Protein AF-A0A8S3EH04-F1 (afdb_monomer)

pLDDT: mean 81.86, std 8.94, range [60.03, 90.88]

InterPro domains:
  IPR036249 Thioredoxin-like superfamily [SSF52833] (2-66)

Foldseek 3Di:
DDPVVPVQDDDDDDDPDPVCVVVCVVLVPPAPPWDFDDDPNDTDDRIDHDPVSPDPVVVVVVVVVVD

Organism: NCBI:txid392030

Secondary structure (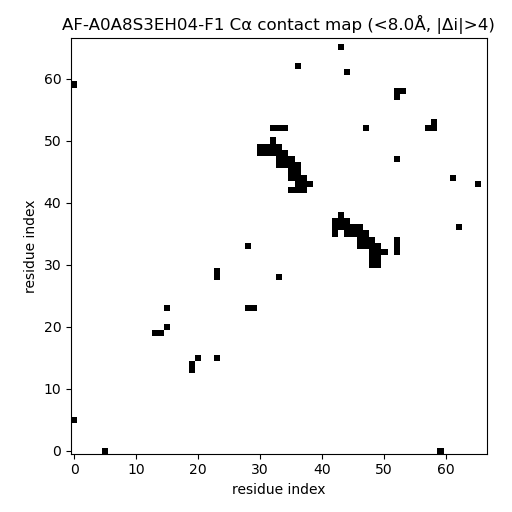DSSP, 8-state):
--HHHHTT---------GGGHHHHHHTT--SSSEE--EETTEE-S--EESGGGG-HHHHHHHHHHH-

Radius of gyration: 12.56 Å; Cα contacts (8 Å, |Δi|>4): 47; chains: 1; bounding box: 32×26×26 Å

Nearest PDB structures (foldseek):
  3die-assembly1_B  TM=8.398E-01  e=5.114E-01  Staphylococcus aureus

Mean predicted aligned error: 5.54 Å

Structure (mmCIF, N/CA/C/O backbone):
data_AF-A0A8S3EH04-F1
#
_entry.id   AF-A0A8S3EH04-F1
#
loop_
_atom_site.group_PDB
_atom_site.id
_atom_site.type_symbol
_atom_site.label_atom_id
_atom_site.label_alt_id
_atom_site.label_comp_id
_atom_site.label_asym_id
_atom_site.label_entity_id
_atom_site.label_seq_id
_atom_site.pdbx_PDB_ins_code
_atom_site.Cartn_x
_atom_site.Cartn_y
_atom_site.Cartn_z
_atom_site.occupancy
_atom_site.B_iso_or_equiv
_atom_site.auth_seq_id
_atom_site.auth_comp_id
_atom_site.auth_asym_id
_atom_site.auth_atom_id
_atom_site.pdbx_PDB_model_num
ATOM 1 N N . MET A 1 1 ? -13.841 -9.378 1.011 1.00 60.03 1 MET A N 1
ATOM 2 C CA . MET A 1 1 ? -14.365 -8.053 1.389 1.00 60.03 1 MET A CA 1
ATOM 3 C C . MET A 1 1 ? -15.872 -8.076 1.530 1.00 60.03 1 MET A C 1
ATOM 5 O O . MET A 1 1 ? -16.573 -8.255 0.542 1.00 60.03 1 MET A O 1
ATOM 9 N N . SER A 1 2 ? -16.350 -7.946 2.765 1.00 61.81 2 SER A N 1
ATOM 10 C CA . SER A 1 2 ? -17.750 -7.640 3.081 1.00 61.81 2 SER A CA 1
ATOM 11 C C . SER A 1 2 ? -18.078 -6.176 2.758 1.00 61.81 2 SER A C 1
ATOM 13 O O . SER A 1 2 ? -17.169 -5.355 2.664 1.00 61.81 2 SER A O 1
ATOM 15 N N . ASP A 1 3 ? -19.360 -5.826 2.637 1.00 64.00 3 ASP A N 1
ATOM 16 C CA . ASP A 1 3 ? -19.783 -4.439 2.369 1.00 64.00 3 ASP A CA 1
ATOM 17 C C . ASP A 1 3 ? -19.312 -3.463 3.473 1.00 64.00 3 ASP A C 1
ATOM 19 O O . ASP A 1 3 ? -18.813 -2.382 3.168 1.00 64.00 3 ASP A O 1
ATOM 23 N N . ASP A 1 4 ? -19.301 -3.903 4.739 1.00 65.56 4 ASP A N 1
ATOM 24 C CA . ASP A 1 4 ? -18.759 -3.162 5.900 1.00 65.56 4 ASP A CA 1
ATOM 25 C C . ASP A 1 4 ? -17.280 -2.748 5.754 1.00 65.56 4 ASP A C 1
ATOM 27 O O . ASP A 1 4 ? -16.806 -1.820 6.412 1.00 65.56 4 ASP A O 1
ATOM 31 N N . PHE A 1 5 ? -16.519 -3.459 4.922 1.00 65.50 5 PHE A N 1
ATOM 32 C CA . PHE A 1 5 ? -15.099 -3.202 4.706 1.00 65.50 5 PHE A CA 1
ATOM 33 C C . PHE A 1 5 ? -14.867 -2.014 3.761 1.00 65.50 5 PHE A C 1
ATOM 35 O O . PHE A 1 5 ? -13.924 -1.245 3.947 1.00 65.50 5 PHE A O 1
ATOM 42 N N . ILE A 1 6 ? -15.740 -1.848 2.763 1.0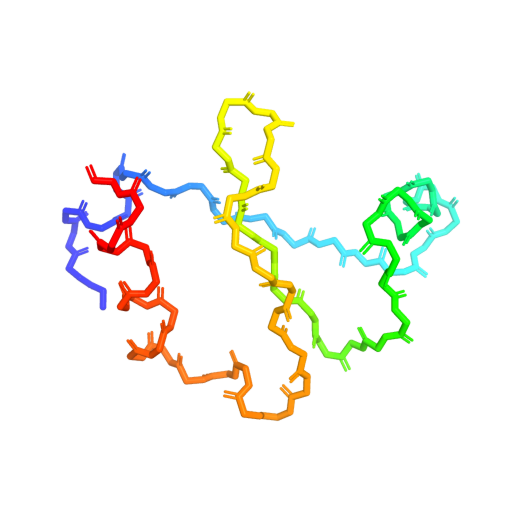0 63.62 6 ILE A N 1
ATOM 43 C CA . ILE A 1 6 ? -15.622 -0.809 1.731 1.00 63.62 6 ILE A CA 1
ATOM 44 C C . ILE A 1 6 ? -15.899 0.578 2.325 1.00 63.62 6 ILE A C 1
ATOM 46 O O . ILE A 1 6 ? -15.238 1.546 1.957 1.00 63.62 6 ILE A O 1
ATOM 50 N N . ASP A 1 7 ? -16.793 0.666 3.309 1.00 73.81 7 ASP A N 1
ATOM 51 C CA . ASP A 1 7 ? -17.169 1.944 3.923 1.00 73.81 7 ASP A CA 1
ATOM 52 C C . ASP A 1 7 ? -16.124 2.487 4.917 1.00 73.81 7 ASP A C 1
ATOM 54 O O . ASP A 1 7 ? -16.184 3.650 5.322 1.00 73.81 7 ASP A O 1
ATOM 58 N N . ARG A 1 8 ? -15.139 1.668 5.315 1.00 76.44 8 ARG A N 1
ATOM 59 C CA . ARG A 1 8 ? -14.135 2.015 6.342 1.00 76.44 8 ARG A CA 1
ATOM 60 C C . ARG A 1 8 ? -12.753 2.334 5.772 1.00 76.44 8 ARG A C 1
ATOM 62 O O . ARG A 1 8 ? -11.914 2.870 6.498 1.00 76.44 8 ARG A O 1
ATOM 69 N N . VAL A 1 9 ? -12.499 2.008 4.503 1.00 84.31 9 VAL A N 1
ATOM 70 C CA . VAL A 1 9 ? -11.161 2.064 3.896 1.00 84.31 9 VAL A CA 1
ATOM 71 C C . VAL A 1 9 ? -11.212 2.698 2.513 1.00 84.31 9 VAL A C 1
ATOM 73 O O . VAL A 1 9 ? -11.962 2.273 1.643 1.00 84.31 9 VAL A O 1
ATOM 76 N N . LEU A 1 10 ? -10.341 3.681 2.279 1.00 87.31 10 LEU A N 1
ATOM 77 C CA . LEU A 1 10 ? -10.118 4.244 0.950 1.00 87.31 10 LEU A CA 1
ATOM 78 C C . LEU A 1 10 ? -8.917 3.564 0.283 1.00 87.31 10 LEU A C 1
ATOM 80 O O . LEU A 1 10 ? -7.797 3.639 0.787 1.00 87.31 10 LEU A O 1
ATOM 84 N N . PHE A 1 11 ? -9.139 2.963 -0.885 1.00 86.62 11 PHE A N 1
ATOM 85 C CA . PHE A 1 11 ? -8.075 2.395 -1.712 1.00 86.62 11 PHE A CA 1
ATOM 86 C C . PHE A 1 11 ? -7.596 3.411 -2.748 1.00 86.62 11 PHE A C 1
ATOM 88 O O . PHE A 1 11 ? -8.379 3.909 -3.554 1.00 86.62 11 PHE A O 1
ATOM 95 N N . LEU A 1 12 ? -6.293 3.694 -2.743 1.00 89.94 12 LEU A N 1
ATOM 96 C CA . LEU A 1 12 ? -5.634 4.567 -3.712 1.00 89.94 12 LEU A CA 1
ATOM 97 C C . LEU A 1 12 ? -4.473 3.823 -4.366 1.00 89.94 12 LEU A C 1
ATOM 99 O O . LEU A 1 12 ? -3.694 3.149 -3.694 1.00 89.94 12 LEU A O 1
ATOM 103 N N . THR A 1 13 ? -4.331 3.981 -5.677 1.00 89.06 13 THR A N 1
ATOM 104 C CA . THR A 1 13 ? -3.180 3.475 -6.429 1.00 89.06 13 THR A CA 1
ATOM 105 C C . THR A 1 13 ? -2.246 4.624 -6.776 1.00 89.06 13 THR A C 1
ATOM 107 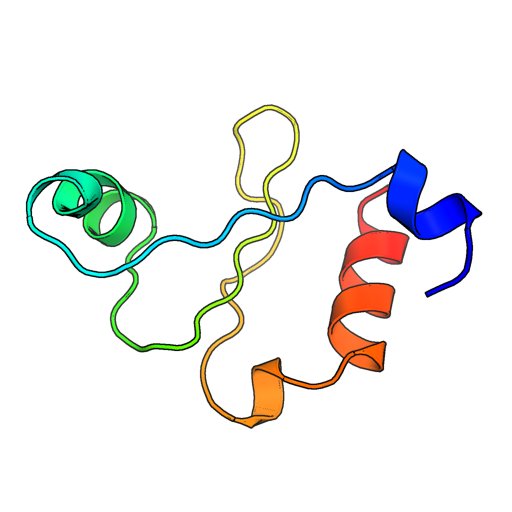O O . THR A 1 13 ? -2.700 5.665 -7.247 1.00 89.06 13 THR A O 1
ATOM 110 N N . CYS A 1 14 ? -0.943 4.420 -6.601 1.00 88.62 14 CYS A N 1
ATOM 111 C CA . CYS A 1 14 ? 0.089 5.384 -6.968 1.00 88.62 14 CYS A CA 1
ATOM 112 C C . CYS A 1 14 ? 1.089 4.720 -7.920 1.00 88.62 14 CYS A C 1
ATOM 114 O O . CYS A 1 14 ? 1.567 3.617 -7.652 1.00 88.62 14 CYS A O 1
ATOM 116 N N . ASN A 1 15 ? 1.395 5.377 -9.038 1.00 87.44 15 ASN A N 1
ATOM 117 C CA . ASN A 1 15 ? 2.381 4.913 -10.010 1.00 87.44 15 ASN A CA 1
ATOM 118 C C . ASN A 1 15 ? 3.727 5.631 -9.816 1.00 87.44 15 ASN A C 1
ATOM 120 O O . ASN A 1 15 ? 3.805 6.731 -9.268 1.00 87.44 15 ASN A O 1
ATOM 124 N N . LYS A 1 16 ? 4.807 5.013 -10.307 1.00 79.88 16 LYS A N 1
ATOM 125 C CA . LYS A 1 16 ? 6.158 5.593 -10.286 1.00 79.88 16 LYS A CA 1
ATOM 126 C C . LYS A 1 16 ? 6.357 6.553 -11.464 1.00 79.88 16 LYS A C 1
ATOM 128 O O . LYS A 1 16 ? 7.223 6.344 -12.308 1.00 79.88 16 LYS A O 1
ATOM 133 N N . GLU A 1 17 ? 5.524 7.580 -11.551 1.00 80.25 17 GLU A N 1
ATOM 134 C CA . GLU A 1 17 ? 5.693 8.669 -12.515 1.00 80.25 17 GLU A CA 1
ATOM 135 C C . GLU A 1 17 ? 6.314 9.904 -11.854 1.00 80.25 17 GLU A C 1
ATOM 137 O O . GLU A 1 17 ? 6.327 10.047 -10.630 1.00 80.25 17 GLU A O 1
ATOM 142 N N . SER A 1 18 ? 6.864 10.806 -12.671 1.00 72.50 18 SER A N 1
ATOM 143 C CA . SER A 1 18 ? 7.660 11.960 -12.227 1.00 72.50 18 SER A CA 1
ATOM 144 C C . SER A 1 18 ? 6.937 12.883 -11.239 1.00 72.50 18 SER A C 1
ATOM 146 O O . SER A 1 18 ? 7.584 13.471 -10.378 1.00 72.50 18 SER A O 1
ATOM 148 N N . HIS A 1 19 ? 5.609 12.979 -11.307 1.00 82.00 19 HIS A N 1
ATOM 149 C CA . HIS A 1 19 ? 4.810 13.813 -10.406 1.00 82.00 19 HIS A CA 1
ATOM 150 C C . HIS A 1 19 ? 4.563 13.182 -9.022 1.00 82.00 19 HIS A C 1
ATOM 152 O O . HIS A 1 19 ? 4.184 13.894 -8.097 1.00 82.00 19 HIS A O 1
ATOM 158 N N . ASN A 1 20 ? 4.829 11.881 -8.853 1.00 86.69 20 ASN A N 1
ATOM 159 C CA . ASN A 1 20 ? 4.636 11.152 -7.593 1.00 86.69 20 ASN A CA 1
ATOM 160 C C . ASN A 1 20 ? 5.954 10.832 -6.873 1.00 86.69 20 ASN A C 1
ATOM 162 O O . ASN A 1 20 ? 5.945 10.151 -5.848 1.00 86.69 20 ASN A O 1
ATOM 166 N N . HIS A 1 21 ? 7.090 11.334 -7.370 1.00 85.69 21 HIS A N 1
ATOM 167 C CA . HIS A 1 21 ? 8.418 10.997 -6.848 1.00 85.69 21 HIS A CA 1
ATOM 168 C C . HIS A 1 21 ? 8.554 11.261 -5.339 1.00 85.69 21 HIS A C 1
ATOM 170 O O . HIS A 1 21 ? 9.050 10.409 -4.606 1.00 85.69 21 HIS A O 1
ATOM 176 N N . GLY A 1 22 ? 7.999 12.378 -4.854 1.00 89.44 22 GLY A N 1
ATOM 177 C CA . GLY A 1 22 ? 8.033 12.725 -3.431 1.00 89.44 22 GLY A CA 1
ATOM 178 C C . GLY A 1 22 ? 7.299 11.731 -2.521 1.00 89.44 22 GLY A C 1
ATOM 179 O O . GLY A 1 22 ? 7.650 11.604 -1.353 1.00 89.44 22 GLY A O 1
ATOM 180 N N . ILE A 1 23 ? 6.314 10.982 -3.034 1.00 89.75 23 ILE A N 1
ATOM 181 C CA . ILE A 1 23 ? 5.646 9.913 -2.272 1.00 89.75 23 ILE A CA 1
ATOM 182 C C . ILE A 1 23 ? 6.591 8.716 -2.121 1.00 89.75 23 ILE A C 1
ATOM 184 O O . ILE A 1 23 ? 6.722 8.171 -1.027 1.00 89.75 23 ILE A O 1
ATOM 188 N N . PHE A 1 24 ? 7.278 8.328 -3.199 1.00 90.75 24 PHE A N 1
ATOM 189 C CA . PHE A 1 24 ? 8.226 7.211 -3.176 1.00 90.75 24 PHE A CA 1
ATOM 190 C C . PHE A 1 24 ? 9.407 7.499 -2.246 1.00 90.75 24 PHE A C 1
ATOM 192 O O . PHE A 1 24 ? 9.799 6.618 -1.487 1.00 90.75 24 PHE A O 1
ATOM 199 N N . GLU A 1 25 ? 9.919 8.732 -2.249 1.00 90.00 25 GLU A N 1
ATOM 200 C CA . GLU A 1 25 ? 10.964 9.168 -1.318 1.00 90.00 25 GLU A CA 1
ATOM 201 C C . GLU A 1 25 ? 10.462 9.199 0.132 1.00 90.00 25 GLU A C 1
ATOM 203 O O . GLU A 1 25 ? 11.081 8.597 1.006 1.00 90.00 25 GLU A O 1
ATOM 208 N N . LYS A 1 26 ? 9.314 9.845 0.396 1.00 90.50 26 LYS A N 1
ATOM 209 C CA . LYS A 1 26 ? 8.759 9.992 1.754 1.00 90.50 26 LYS A CA 1
ATOM 210 C C . LYS A 1 26 ? 8.553 8.650 2.458 1.00 90.50 26 LYS A C 1
ATOM 212 O O . LYS A 1 26 ? 8.768 8.563 3.664 1.00 90.50 26 LYS A O 1
ATOM 217 N N . TYR A 1 27 ? 8.110 7.634 1.722 1.00 90.69 27 TYR A N 1
ATOM 218 C CA . TYR A 1 27 ? 7.785 6.314 2.268 1.00 90.69 27 TYR A CA 1
ATOM 219 C C . TYR A 1 27 ? 8.839 5.242 1.949 1.00 90.69 27 TYR A C 1
ATOM 221 O O . TYR A 1 27 ? 8.582 4.061 2.170 1.00 90.69 27 TYR A O 1
ATOM 229 N N . ASN A 1 28 ? 10.011 5.638 1.437 1.00 90.19 28 ASN A N 1
ATOM 230 C CA . ASN A 1 28 ? 11.115 4.752 1.050 1.00 90.19 28 ASN A CA 1
ATOM 231 C C . ASN A 1 28 ? 10.672 3.538 0.200 1.00 90.19 28 ASN A C 1
ATOM 233 O O . ASN A 1 28 ? 10.966 2.382 0.509 1.00 90.19 28 ASN A O 1
ATOM 237 N N . ILE A 1 29 ? 9.913 3.798 -0.866 1.00 89.75 29 ILE A N 1
ATOM 238 C CA . ILE A 1 29 ? 9.364 2.757 -1.743 1.00 89.75 29 ILE A CA 1
ATOM 239 C C . ILE A 1 29 ? 10.408 2.363 -2.795 1.00 89.75 29 ILE A C 1
ATOM 241 O O . ILE A 1 29 ? 10.550 3.010 -3.835 1.00 89.75 29 ILE A O 1
ATOM 245 N N . GLU A 1 30 ? 11.116 1.262 -2.553 1.00 87.88 30 GLU A N 1
ATOM 246 C CA . GLU A 1 30 ? 12.163 0.762 -3.459 1.00 87.88 30 GLU A CA 1
ATOM 247 C C . GLU A 1 30 ? 11.646 -0.261 -4.483 1.00 87.88 30 GLU A C 1
ATOM 249 O O . GLU A 1 30 ? 12.161 -0.354 -5.600 1.00 87.88 30 GLU A O 1
ATOM 254 N N . THR A 1 31 ? 10.599 -1.009 -4.126 1.00 86.88 31 THR A N 1
ATOM 255 C CA . THR A 1 31 ? 10.037 -2.102 -4.933 1.00 86.88 31 THR A CA 1
ATOM 256 C C . THR A 1 31 ? 8.540 -1.911 -5.171 1.00 86.88 31 THR A C 1
ATOM 258 O O . THR A 1 31 ? 7.857 -1.207 -4.429 1.00 86.88 31 THR A O 1
ATOM 261 N N . ILE A 1 32 ? 8.020 -2.509 -6.243 1.00 86.12 32 ILE A N 1
ATOM 262 C CA . ILE A 1 32 ? 6.590 -2.510 -6.571 1.00 86.12 32 ILE A CA 1
ATOM 263 C C . ILE A 1 32 ? 6.123 -3.943 -6.886 1.00 86.12 32 ILE A C 1
ATOM 265 O O . ILE A 1 32 ? 6.894 -4.694 -7.486 1.00 86.12 32 ILE A O 1
ATOM 269 N N . PRO A 1 33 ? 4.882 -4.326 -6.523 1.00 86.88 33 PRO A N 1
ATOM 270 C CA . PRO A 1 33 ? 3.911 -3.535 -5.760 1.00 86.88 33 PRO A CA 1
ATOM 271 C C . PRO A 1 33 ? 4.323 -3.371 -4.284 1.00 86.88 33 PRO A C 1
ATOM 273 O O . PRO A 1 33 ? 4.945 -4.260 -3.704 1.00 86.88 33 PRO A O 1
ATOM 276 N N . THR A 1 34 ? 3.969 -2.221 -3.702 1.00 88.69 34 THR A N 1
ATOM 277 C CA . THR A 1 34 ? 4.109 -1.919 -2.269 1.00 88.69 34 THR A CA 1
ATOM 278 C C . THR A 1 34 ? 2.781 -1.387 -1.747 1.00 88.69 34 THR A C 1
ATOM 280 O O . THR A 1 34 ? 2.226 -0.455 -2.328 1.00 88.69 34 THR A O 1
ATOM 283 N N . PHE A 1 35 ? 2.286 -1.956 -0.652 1.00 89.56 35 PHE A N 1
ATOM 284 C CA . PHE A 1 35 ? 1.079 -1.504 0.035 1.00 89.56 35 PHE A CA 1
ATOM 285 C C . PHE A 1 35 ? 1.457 -0.698 1.275 1.00 89.56 35 PHE A C 1
ATOM 287 O O . PHE A 1 35 ? 2.276 -1.130 2.091 1.00 89.56 35 PHE A O 1
ATOM 294 N N . LEU A 1 36 ? 0.843 0.477 1.404 1.00 90.75 36 LEU A N 1
ATOM 295 C CA . LEU A 1 36 ? 0.986 1.375 2.543 1.00 90.75 36 LEU A CA 1
ATOM 296 C C . LEU A 1 36 ? -0.360 1.508 3.250 1.00 90.75 36 LEU A C 1
ATOM 298 O O . LEU A 1 36 ? -1.393 1.658 2.600 1.00 90.75 36 LEU A O 1
ATOM 302 N N . PHE A 1 37 ? -0.328 1.517 4.580 1.00 90.31 37 PHE A N 1
ATOM 303 C CA . PHE A 1 37 ? -1.505 1.716 5.420 1.00 90.31 37 PHE A CA 1
ATOM 304 C C . PHE A 1 37 ? -1.376 3.066 6.117 1.00 90.31 37 PHE A C 1
ATOM 306 O O . PHE A 1 37 ? -0.464 3.266 6.925 1.00 90.31 37 PHE A O 1
ATOM 313 N N . ILE A 1 38 ? -2.261 4.000 5.767 1.00 90.12 38 ILE A N 1
ATOM 314 C CA . ILE A 1 38 ? -2.245 5.375 6.270 1.00 90.12 38 ILE A CA 1
ATOM 315 C C . ILE A 1 38 ? -3.528 5.641 7.055 1.00 90.12 38 ILE A C 1
ATOM 317 O O . ILE A 1 38 ? -4.626 5.441 6.540 1.00 90.12 38 ILE A O 1
ATOM 321 N N . LYS A 1 39 ? -3.388 6.146 8.283 1.00 88.06 39 LYS A N 1
ATOM 322 C CA . LYS A 1 39 ? -4.493 6.600 9.138 1.00 88.06 39 LYS A CA 1
ATOM 323 C C . LYS A 1 39 ? -4.107 7.949 9.737 1.00 88.06 39 LYS A C 1
ATOM 325 O O . LYS A 1 39 ? -3.001 8.100 10.237 1.00 88.06 39 LYS A O 1
ATOM 330 N N . ASN A 1 40 ? -4.994 8.943 9.664 1.00 89.31 40 ASN A N 1
ATOM 331 C CA . ASN A 1 40 ? -4.741 10.299 10.182 1.00 89.31 40 ASN A CA 1
ATOM 332 C C . ASN A 1 40 ? -3.419 10.929 9.680 1.00 89.31 40 ASN A C 1
ATOM 334 O O . ASN A 1 40 ? -2.712 11.579 10.441 1.00 89.31 40 ASN A O 1
ATOM 338 N N . ASN A 1 41 ? -3.095 10.746 8.392 1.00 88.12 41 ASN A N 1
ATOM 339 C CA . ASN A 1 41 ? -1.854 11.193 7.732 1.00 88.12 41 ASN A CA 1
ATOM 340 C C . ASN A 1 41 ? -0.549 10.533 8.214 1.00 88.12 41 ASN A C 1
ATOM 342 O O . ASN A 1 41 ? 0.530 10.917 7.754 1.00 88.12 41 ASN A O 1
ATOM 346 N N . GLU A 1 42 ? -0.635 9.508 9.060 1.00 89.81 42 GLU A N 1
ATOM 347 C CA . GLU A 1 42 ? 0.507 8.734 9.536 1.00 89.81 42 GLU A CA 1
ATOM 348 C C . GLU A 1 42 ? 0.496 7.322 8.951 1.00 89.81 42 GLU A C 1
ATOM 350 O O . GLU A 1 42 ? -0.559 6.722 8.736 1.00 89.81 42 GLU A O 1
ATOM 355 N N . GLN A 1 43 ? 1.687 6.787 8.679 1.00 90.88 43 GLN A N 1
ATOM 356 C CA . GLN A 1 43 ? 1.845 5.382 8.325 1.00 90.88 43 GLN A CA 1
ATOM 357 C C . GLN A 1 43 ? 1.721 4.541 9.596 1.00 90.88 43 GLN A C 1
ATOM 359 O O . GLN A 1 43 ? 2.482 4.734 10.539 1.00 90.88 43 GLN A O 1
ATOM 364 N N . VAL A 1 44 ? 0.786 3.595 9.604 1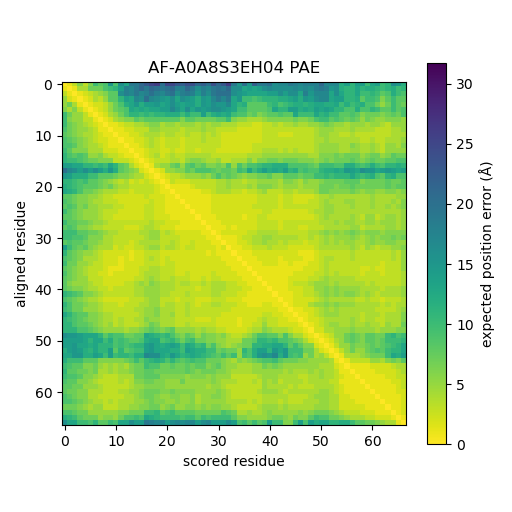.00 89.75 44 VAL A N 1
ATOM 365 C CA . VAL A 1 44 ? 0.442 2.813 10.805 1.00 89.75 44 VAL A CA 1
ATOM 366 C C . VAL A 1 44 ? 0.887 1.351 10.750 1.00 89.75 44 VAL A C 1
ATOM 368 O O . VAL A 1 44 ? 0.768 0.636 11.739 1.00 89.75 44 VAL A O 1
ATOM 371 N N . ALA A 1 45 ? 1.442 0.905 9.622 1.00 86.69 45 ALA A N 1
ATOM 372 C CA . ALA A 1 45 ? 2.040 -0.419 9.475 1.00 86.69 45 ALA A CA 1
ATOM 373 C C . ALA A 1 45 ? 3.283 -0.364 8.570 1.00 86.69 45 ALA A C 1
ATOM 375 O O . ALA A 1 45 ? 3.378 0.533 7.723 1.00 86.69 45 ALA A O 1
ATOM 376 N N . PRO A 1 46 ? 4.236 -1.306 8.708 1.00 86.44 46 PRO A N 1
ATOM 377 C CA . PRO A 1 46 ? 5.358 -1.427 7.779 1.00 86.44 46 PRO A CA 1
ATOM 378 C C . PRO A 1 46 ? 4.884 -1.586 6.323 1.00 86.44 46 PRO A C 1
ATOM 380 O O . PRO A 1 46 ? 3.806 -2.144 6.105 1.00 86.44 46 PRO A O 1
ATOM 383 N N . PRO A 1 47 ? 5.658 -1.132 5.319 1.00 87.06 47 PRO A N 1
ATOM 384 C CA . PRO A 1 47 ? 5.309 -1.349 3.919 1.00 87.06 47 PRO A CA 1
ATOM 385 C C . PRO A 1 47 ? 5.288 -2.844 3.597 1.00 87.06 47 PRO A C 1
ATOM 387 O O . PRO A 1 47 ? 6.236 -3.566 3.909 1.00 87.06 47 PRO A O 1
ATOM 390 N N . TYR A 1 48 ? 4.226 -3.303 2.942 1.00 87.25 48 TYR A N 1
ATOM 391 C CA . TYR A 1 48 ? 4.130 -4.682 2.465 1.00 87.25 48 TYR A CA 1
ATOM 392 C C . TYR A 1 48 ? 4.565 -4.735 1.007 1.00 87.25 48 TYR A C 1
ATOM 394 O O . TYR A 1 48 ? 3.915 -4.133 0.154 1.00 87.25 48 TYR A O 1
ATOM 402 N N . THR A 1 49 ? 5.657 -5.440 0.722 1.00 86.50 49 THR A N 1
ATOM 403 C CA . THR A 1 49 ? 6.291 -5.460 -0.601 1.00 86.50 49 THR A CA 1
ATOM 404 C C . THR A 1 49 ? 6.322 -6.863 -1.208 1.00 86.50 49 THR A C 1
ATOM 406 O O . THR A 1 49 ? 6.304 -7.875 -0.505 1.00 86.50 49 THR A O 1
ATOM 409 N N . GLY A 1 50 ? 6.390 -6.926 -2.539 1.00 73.38 50 GLY A N 1
ATOM 410 C CA . GLY A 1 50 ? 6.636 -8.172 -3.268 1.00 73.38 50 GLY A CA 1
ATOM 411 C C . GLY A 1 50 ? 5.397 -9.059 -3.479 1.00 73.38 50 GLY A C 1
ATOM 412 O O . GLY A 1 50 ? 4.270 -8.654 -3.199 1.00 73.38 50 GLY A O 1
ATOM 413 N N . PRO A 1 51 ? 5.582 -10.276 -4.024 1.00 69.62 51 PRO A N 1
ATOM 414 C CA . PRO A 1 51 ? 4.478 -11.157 -4.417 1.00 69.62 51 PRO A CA 1
ATOM 415 C C . PRO A 1 51 ? 3.630 -11.640 -3.230 1.00 69.62 51 PRO A C 1
ATOM 417 O O . PRO A 1 51 ? 2.430 -11.854 -3.382 1.00 69.62 51 PRO A O 1
ATOM 420 N N . ASP A 1 52 ? 4.216 -11.732 -2.033 1.00 66.44 52 ASP A N 1
ATOM 421 C CA . ASP A 1 52 ? 3.520 -12.159 -0.812 1.00 66.44 52 ASP A CA 1
ATOM 422 C C . ASP A 1 52 ? 2.651 -11.063 -0.173 1.00 66.44 52 ASP A C 1
ATOM 424 O O . ASP A 1 52 ? 1.853 -11.364 0.725 1.00 66.44 52 ASP A O 1
ATOM 428 N N . ALA A 1 53 ? 2.789 -9.813 -0.635 1.00 64.69 53 ALA A N 1
ATOM 429 C CA . ALA A 1 53 ? 1.950 -8.679 -0.247 1.00 64.69 53 ALA A CA 1
ATOM 430 C C . ALA A 1 53 ? 0.562 -8.703 -0.913 1.00 64.69 53 ALA A C 1
ATOM 432 O O . ALA A 1 53 ? -0.297 -7.901 -0.567 1.00 64.69 53 ALA A O 1
ATOM 433 N N . LEU A 1 54 ? 0.329 -9.621 -1.858 1.00 66.06 54 LEU A N 1
ATOM 434 C CA . LEU A 1 54 ? -0.891 -9.690 -2.671 1.00 66.06 54 LEU A CA 1
ATOM 435 C C . LEU A 1 54 ? -2.007 -10.560 -2.069 1.00 66.06 54 LEU A C 1
ATOM 437 O O . LEU A 1 54 ? -3.050 -10.736 -2.696 1.00 66.06 54 LEU A O 1
ATOM 441 N N . SER A 1 55 ? -1.815 -11.127 -0.875 1.00 80.50 55 SER A N 1
ATOM 442 C CA . SER A 1 55 ? -2.877 -11.895 -0.217 1.00 80.50 55 SER A CA 1
ATOM 443 C C . SER A 1 55 ? -3.934 -10.952 0.357 1.00 80.50 55 SER A C 1
ATOM 445 O O . SER A 1 55 ? -3.649 -10.174 1.269 1.00 80.50 55 S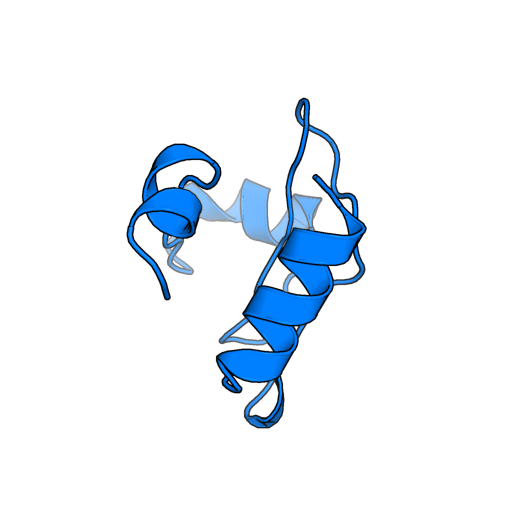ER A O 1
ATOM 447 N N .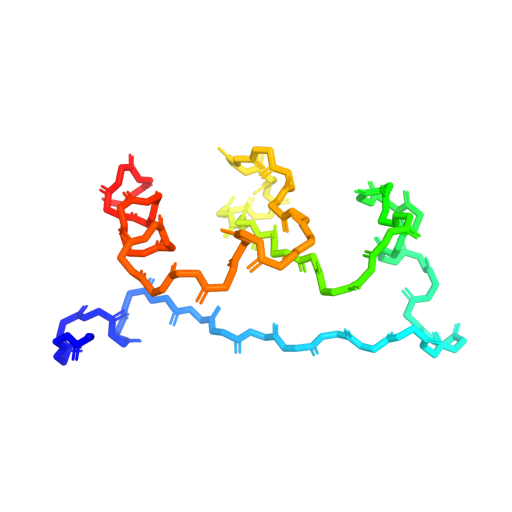 VAL A 1 56 ? -5.163 -11.061 -0.158 1.00 78.12 56 VAL A N 1
ATOM 448 C CA . VAL A 1 56 ? -6.333 -10.318 0.340 1.00 78.12 56 VAL A CA 1
ATOM 449 C C . VAL A 1 56 ? -6.517 -10.549 1.839 1.00 78.12 56 VAL A C 1
ATOM 451 O O . VAL A 1 56 ? -6.644 -9.579 2.576 1.00 78.12 56 VAL A O 1
ATOM 454 N N . ASP A 1 57 ? -6.410 -11.797 2.300 1.00 81.69 57 ASP A N 1
ATOM 455 C CA . ASP A 1 57 ? -6.571 -12.151 3.716 1.00 81.69 57 ASP A CA 1
ATOM 456 C C . ASP A 1 57 ? -5.567 -11.421 4.624 1.00 81.69 57 ASP A C 1
ATOM 458 O O . ASP A 1 57 ? -5.917 -10.978 5.716 1.00 81.69 57 ASP A O 1
ATOM 462 N N . LYS A 1 58 ? -4.315 -11.244 4.174 1.00 78.12 58 LYS A N 1
ATOM 463 C CA . LYS A 1 58 ? -3.302 -10.493 4.935 1.00 78.12 58 LYS A CA 1
ATOM 464 C C . LYS A 1 58 ? -3.620 -9.001 4.991 1.00 78.12 58 LYS A C 1
ATOM 466 O O . LYS A 1 58 ? -3.452 -8.387 6.040 1.00 78.12 58 LYS A O 1
ATOM 471 N N . ILE A 1 59 ? -4.063 -8.421 3.876 1.00 79.94 59 ILE A N 1
ATOM 472 C CA . ILE A 1 59 ? -4.453 -7.006 3.814 1.00 79.94 59 ILE A CA 1
ATOM 473 C C . ILE A 1 59 ? -5.672 -6.761 4.714 1.00 79.94 59 ILE A C 1
ATOM 475 O O . ILE A 1 59 ? -5.679 -5.798 5.479 1.00 79.94 59 ILE A O 1
ATOM 479 N N . GLU A 1 60 ? -6.667 -7.651 4.675 1.00 81.19 60 GLU A N 1
ATOM 480 C CA . GLU A 1 60 ? -7.846 -7.587 5.541 1.00 81.19 60 GLU A CA 1
ATOM 481 C C . GLU A 1 60 ? -7.467 -7.724 7.025 1.00 81.19 60 GLU A C 1
ATOM 483 O O . GLU A 1 60 ? -7.962 -6.954 7.846 1.00 81.19 60 GLU A O 1
ATOM 488 N N . ALA A 1 61 ? -6.547 -8.631 7.377 1.00 82.50 61 ALA A N 1
ATOM 489 C CA . ALA A 1 61 ? -6.065 -8.779 8.752 1.00 82.50 61 ALA A CA 1
ATOM 490 C C . ALA A 1 61 ? -5.395 -7.498 9.278 1.00 82.50 61 ALA A C 1
ATOM 492 O O . ALA A 1 61 ? -5.751 -7.020 10.352 1.00 82.50 61 ALA A O 1
ATOM 493 N N . VAL A 1 62 ? -4.490 -6.894 8.496 1.00 80.44 62 VAL A N 1
ATOM 494 C CA . VAL A 1 62 ? -3.824 -5.634 8.876 1.00 80.44 62 VAL A CA 1
ATOM 495 C C . VAL A 1 62 ? -4.840 -4.511 9.067 1.00 80.44 62 VAL A C 1
ATOM 497 O O . VAL A 1 62 ? -4.742 -3.745 10.018 1.00 80.44 62 VAL A O 1
ATOM 500 N N . ILE A 1 63 ? -5.836 -4.408 8.189 1.00 80.25 63 ILE A N 1
ATOM 501 C CA . ILE A 1 63 ? -6.886 -3.391 8.299 1.00 80.25 63 ILE A CA 1
ATOM 502 C C . ILE A 1 63 ? -7.722 -3.596 9.565 1.00 80.25 63 ILE A C 1
ATOM 504 O O . ILE A 1 63 ? -7.955 -2.632 10.289 1.00 80.25 63 ILE A O 1
ATOM 508 N N . ASN A 1 64 ? -8.131 -4.828 9.869 1.00 82.50 64 ASN A N 1
ATOM 509 C CA . ASN A 1 64 ? -8.917 -5.124 11.068 1.00 82.50 64 ASN A CA 1
ATOM 510 C C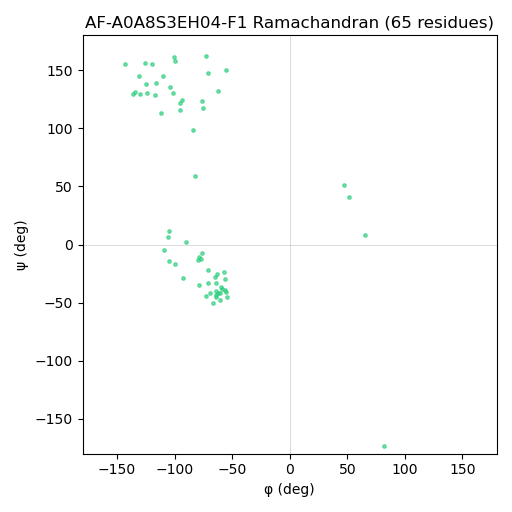 . ASN A 1 64 ? -8.148 -4.841 12.368 1.00 82.50 64 ASN A C 1
ATOM 512 O O . ASN A 1 64 ? -8.753 -4.405 13.342 1.00 82.50 64 ASN A O 1
ATOM 516 N N . ASP A 1 65 ? -6.826 -5.027 12.381 1.00 80.94 65 ASP A N 1
ATOM 517 C CA . ASP A 1 65 ? -5.988 -4.681 13.537 1.00 80.94 65 ASP A CA 1
ATOM 518 C C . ASP A 1 65 ? -5.845 -3.159 13.737 1.00 80.94 65 ASP A C 1
ATOM 520 O O . ASP A 1 65 ? -5.522 -2.691 14.830 1.00 80.94 65 ASP A O 1
ATOM 524 N N . LEU A 1 66 ? -6.073 -2.366 12.685 1.00 73.44 66 LEU A N 1
ATOM 525 C CA . LEU A 1 66 ? -5.835 -0.922 12.676 1.00 73.44 66 LEU A CA 1
ATOM 526 C C . LEU A 1 66 ? -7.094 -0.068 12.896 1.00 73.44 66 LEU A C 1
ATOM 528 O O . LEU A 1 66 ? -6.947 1.130 13.178 1.00 73.44 66 LEU A O 1
ATOM 532 N N . ILE A 1 67 ? -8.311 -0.610 12.742 1.00 65.75 67 ILE A N 1
ATOM 533 C CA . ILE A 1 67 ? -9.583 0.146 12.772 1.00 65.75 67 ILE A CA 1
ATOM 534 C C . ILE A 1 67 ? -10.600 -0.477 13.722 1.00 65.75 67 ILE A C 1
ATOM 536 O O . ILE A 1 67 ? -11.116 0.307 14.546 1.00 65.75 67 ILE A O 1
#

Sequence (67 aa):
MSDDFIDRVLFLTCNKESHNHGIFEKYNIETIPTFLFIKNNEQVAPPYTGPDALSVDKIEAVINDLI

Solvent-accessible surface area (backbone 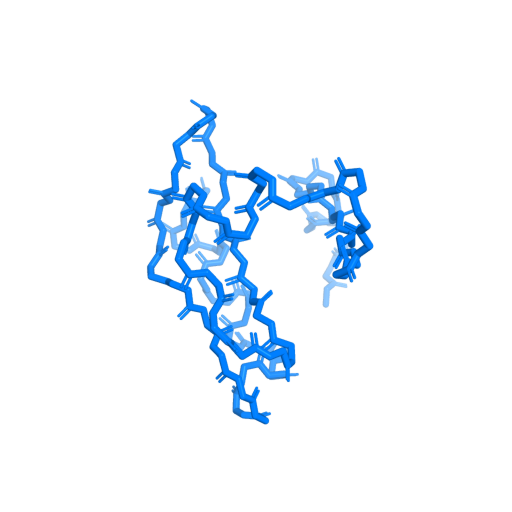atoms only — not c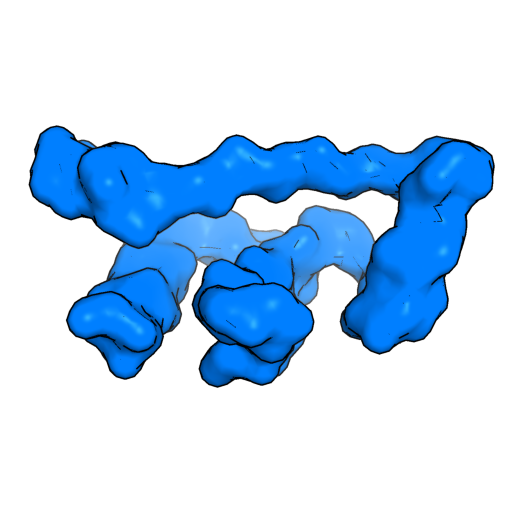omparable to full-atom values): 4548 Å² total; per-residue (Å²): 132,58,76,78,52,61,81,75,54,88,88,82,88,82,65,98,45,88,91,41,47,69,57,37,62,76,68,66,59,86,63,77,61,60,49,79,45,74,55,95,93,36,77,76,52,79,76,35,56,49,84,82,51,70,43,65,69,60,55,52,50,56,49,65,77,72,110